Protein AF-A0A3N5TYF9-F1 (afdb_monomer)

Secondary structure (DSSP, 8-state):
--HHHHHHHHHHHHHHHHHHHHHHHHHHHTTGGGGS-HHHHHHHHHHHHHHHHHHHHHHHHHHHHHHHHHHHHTTGGGSHHHHHHHHTHHHHHHHHHHHHHHHHHHHHHHHHHTTTT-

pLDDT: mean 93.59, std 4.73, range [72.19, 98.0]

Mean predicted aligned error: 4.22 Å

Radius of gyration: 19.09 Å; Cα contacts (8 Å, |Δi|>4): 64; chains: 1; bounding box: 44×21×56 Å

Foldseek 3Di:
DDLVVLVVLLVVLVVVVVVLVVVCVVCVVVVVNVVDDLVRQLVSLVSNVVSVLSNVLSVLLVVLVVVLVVCVVVPNCPPPVSVVCVVCVVVVSVVVVVVVVVCCVVVVVVCVVVVVSD

Structure (mmCIF, N/CA/C/O backbone):
data_AF-A0A3N5TYF9-F1
#
_entry.id   AF-A0A3N5TYF9-F1
#
loop_
_atom_site.group_PDB
_atom_site.id
_atom_site.type_symbol
_atom_site.label_atom_id
_atom_site.label_alt_id
_atom_site.label_comp_id
_atom_site.label_asym_id
_atom_site.label_entity_id
_atom_site.label_seq_id
_atom_site.pdbx_PDB_ins_code
_atom_site.Cartn_x
_atom_site.Cartn_y
_atom_site.Cartn_z
_atom_site.occupancy
_atom_site.B_iso_or_equiv
_atom_site.auth_seq_id
_atom_site.auth_comp_id
_atom_site.auth_asym_id
_atom_site.auth_atom_id
_atom_site.pdbx_PDB_model_num
ATOM 1 N N . MET A 1 1 ? -8.056 10.254 7.824 1.00 72.19 1 MET A N 1
ATOM 2 C CA . MET A 1 1 ? -8.148 10.131 6.345 1.00 72.19 1 MET A CA 1
ATOM 3 C C . MET A 1 1 ? -9.531 9.632 5.911 1.00 72.19 1 MET A C 1
ATOM 5 O O . MET A 1 1 ? -10.142 8.851 6.637 1.00 72.19 1 MET A O 1
ATOM 9 N N . ASN A 1 2 ? -10.063 10.089 4.773 1.00 88.50 2 ASN A N 1
ATOM 10 C CA . ASN A 1 2 ? -11.389 9.680 4.287 1.00 88.50 2 ASN A CA 1
ATOM 11 C C . ASN A 1 2 ? -11.314 8.299 3.607 1.00 88.50 2 ASN A C 1
ATOM 13 O O . ASN A 1 2 ? -10.554 8.127 2.659 1.00 88.50 2 ASN A O 1
ATOM 17 N N . ILE A 1 3 ? -12.114 7.328 4.067 1.00 89.44 3 ILE A N 1
ATOM 18 C CA . ILE A 1 3 ? -12.083 5.953 3.538 1.00 89.44 3 ILE A CA 1
ATOM 19 C C . ILE A 1 3 ? -12.440 5.889 2.049 1.00 89.44 3 ILE A C 1
ATOM 21 O O . ILE A 1 3 ? -11.879 5.073 1.326 1.00 89.44 3 ILE A O 1
ATOM 25 N N . LYS A 1 4 ? -13.310 6.791 1.571 1.00 91.88 4 LYS A N 1
ATOM 26 C CA . LYS A 1 4 ? -13.677 6.874 0.152 1.00 91.88 4 LYS A CA 1
ATOM 27 C C . LYS A 1 4 ? -12.462 7.206 -0.709 1.00 91.88 4 LYS A C 1
ATOM 29 O O . LYS A 1 4 ? -12.273 6.594 -1.750 1.00 91.88 4 LYS A O 1
ATOM 34 N N . ILE A 1 5 ? -11.612 8.121 -0.236 1.00 94.31 5 ILE A N 1
ATOM 35 C CA . ILE A 1 5 ? -10.372 8.493 -0.926 1.00 94.31 5 ILE A CA 1
ATOM 36 C C . ILE A 1 5 ? -9.430 7.286 -0.989 1.00 94.31 5 ILE A C 1
ATOM 38 O O . ILE A 1 5 ? -8.923 6.977 -2.059 1.00 94.31 5 ILE A O 1
ATOM 42 N N . CYS A 1 6 ? -9.253 6.549 0.113 1.00 93.44 6 CYS A N 1
ATOM 43 C CA . CYS A 1 6 ? -8.413 5.345 0.121 1.00 93.44 6 CYS A CA 1
ATOM 44 C C . CYS A 1 6 ? -8.917 4.273 -0.842 1.00 93.44 6 CYS A C 1
ATOM 46 O O . CYS A 1 6 ? -8.119 3.688 -1.562 1.00 93.44 6 CYS A O 1
ATOM 48 N N . LEU A 1 7 ? -10.230 4.032 -0.879 1.00 95.31 7 LEU A N 1
ATOM 49 C CA . LEU A 1 7 ? -10.832 3.066 -1.797 1.00 95.31 7 LEU A CA 1
ATOM 50 C C . LEU A 1 7 ? -10.637 3.475 -3.260 1.00 95.31 7 LEU A C 1
ATOM 52 O O . LEU A 1 7 ? -10.282 2.629 -4.074 1.00 95.31 7 LEU A O 1
ATOM 56 N N . ILE A 1 8 ? -10.803 4.763 -3.582 1.00 97.19 8 ILE A N 1
ATOM 57 C CA . ILE A 1 8 ? -10.527 5.291 -4.926 1.00 97.19 8 ILE A CA 1
ATOM 58 C C . ILE A 1 8 ? -9.053 5.098 -5.280 1.00 97.19 8 ILE A C 1
ATOM 60 O O . ILE A 1 8 ? -8.760 4.632 -6.379 1.00 97.19 8 ILE A O 1
ATOM 64 N N . ILE A 1 9 ? -8.130 5.409 -4.365 1.00 96.50 9 ILE A N 1
ATOM 65 C CA . ILE A 1 9 ? -6.693 5.234 -4.600 1.00 96.50 9 ILE A CA 1
ATOM 66 C C . ILE A 1 9 ? -6.368 3.759 -4.835 1.00 96.50 9 ILE A C 1
ATOM 68 O O . ILE A 1 9 ? -5.730 3.458 -5.833 1.00 96.50 9 ILE A O 1
ATOM 72 N N . ILE A 1 10 ? -6.844 2.845 -3.982 1.00 96.25 10 ILE A N 1
ATOM 73 C CA . ILE A 1 10 ? -6.617 1.398 -4.131 1.00 96.25 10 ILE A CA 1
ATOM 74 C C . ILE A 1 10 ? -7.162 0.900 -5.469 1.00 96.25 10 ILE A C 1
ATOM 76 O O . ILE A 1 10 ? -6.451 0.217 -6.198 1.00 96.25 10 ILE A O 1
ATOM 80 N N . ALA A 1 11 ? -8.404 1.249 -5.814 1.00 96.94 11 ALA A N 1
ATOM 81 C CA . ALA A 1 11 ? -9.009 0.828 -7.074 1.00 96.94 11 ALA A CA 1
ATOM 82 C C . ALA A 1 11 ? -8.239 1.384 -8.282 1.00 96.94 11 ALA A C 1
ATOM 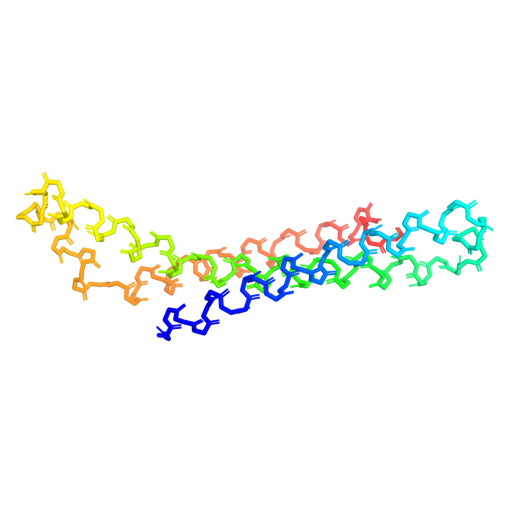84 O O . ALA A 1 11 ? -8.000 0.661 -9.248 1.00 96.94 11 ALA A O 1
ATOM 85 N N . SER A 1 12 ? -7.804 2.645 -8.206 1.00 97.12 12 SER A N 1
ATOM 86 C CA . SER A 1 12 ? -7.046 3.304 -9.273 1.00 97.12 12 SER A CA 1
ATOM 87 C C . SER A 1 12 ? -5.653 2.703 -9.434 1.00 97.12 12 SER A C 1
ATOM 89 O O . SER A 1 12 ? -5.268 2.363 -10.548 1.00 97.12 12 SER A O 1
ATOM 91 N N . THR A 1 13 ? -4.891 2.522 -8.352 1.00 97.56 13 THR A N 1
ATOM 92 C CA . THR A 1 13 ? -3.544 1.937 -8.429 1.00 97.56 13 THR A CA 1
ATOM 93 C C . THR A 1 13 ? -3.593 0.477 -8.855 1.00 97.56 13 THR A C 1
ATOM 95 O O . THR A 1 13 ? -2.782 0.064 -9.680 1.00 97.56 13 THR A O 1
ATOM 98 N N . PHE A 1 14 ? -4.569 -0.291 -8.370 1.00 96.94 14 PHE A N 1
ATOM 99 C CA . PHE A 1 14 ? -4.786 -1.666 -8.806 1.00 96.94 14 PHE A CA 1
ATOM 100 C C . PHE A 1 14 ? -5.154 -1.745 -10.291 1.00 96.94 14 PHE A C 1
ATOM 102 O O . PHE A 1 14 ? -4.544 -2.511 -11.037 1.00 96.94 14 PHE A O 1
ATOM 109 N N . GLY A 1 15 ? -6.082 -0.898 -10.746 1.00 97.19 15 GLY A N 1
ATOM 110 C CA . GLY A 1 15 ? -6.448 -0.792 -12.157 1.00 97.19 15 GLY A CA 1
ATOM 111 C C . GLY A 1 15 ? -5.265 -0.402 -13.046 1.00 97.19 15 GLY A C 1
ATOM 112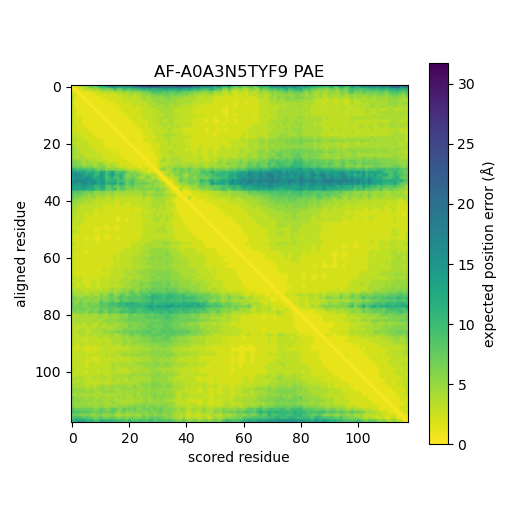 O O . GLY A 1 15 ? -5.064 -1.013 -14.094 1.00 97.19 15 GLY A O 1
ATOM 113 N N . LEU A 1 16 ? -4.434 0.549 -12.605 1.00 97.38 16 LEU A N 1
ATOM 114 C CA . LEU A 1 16 ? -3.213 0.948 -13.312 1.00 97.38 16 LEU A CA 1
ATOM 115 C C . LEU A 1 16 ? -2.191 -0.190 -13.397 1.00 97.38 16 LEU A C 1
ATOM 117 O O . LEU A 1 16 ? -1.592 -0.375 -14.452 1.00 97.38 16 LEU A O 1
ATOM 121 N N . MET A 1 17 ? -2.012 -0.972 -12.329 1.00 96.81 17 MET A N 1
ATOM 122 C CA . MET A 1 17 ? -1.127 -2.142 -12.357 1.00 96.81 17 MET A CA 1
ATOM 123 C C . MET A 1 17 ? -1.634 -3.212 -13.332 1.00 96.81 17 MET A C 1
ATOM 125 O O . MET A 1 17 ? -0.840 -3.760 -14.090 1.00 96.81 17 MET A O 1
ATOM 129 N N . ILE A 1 18 ? -2.944 -3.478 -13.373 1.00 97.25 18 ILE A N 1
ATOM 130 C CA . ILE A 1 18 ? -3.527 -4.421 -14.343 1.00 97.25 18 ILE A CA 1
ATOM 131 C C . ILE A 1 18 ? -3.347 -3.909 -15.774 1.00 97.25 18 ILE A C 1
ATOM 133 O O . ILE A 1 18 ? -2.869 -4.647 -16.633 1.00 97.25 18 ILE A O 1
ATOM 137 N N . ALA A 1 19 ? -3.707 -2.651 -16.036 1.00 97.12 19 ALA A N 1
ATOM 138 C CA . ALA A 1 19 ? -3.575 -2.052 -17.360 1.00 97.12 19 ALA A CA 1
ATOM 139 C C . ALA A 1 19 ? -2.113 -2.059 -17.826 1.00 97.12 19 ALA A C 1
ATOM 141 O O . ALA A 1 19 ? -1.820 -2.465 -18.950 1.00 97.12 19 ALA A O 1
ATOM 142 N N . GLY A 1 20 ? -1.189 -1.694 -16.935 1.00 94.44 20 GLY A N 1
ATOM 143 C CA . GLY A 1 20 ? 0.242 -1.793 -17.184 1.00 94.44 20 GLY A CA 1
ATOM 144 C C . GLY A 1 20 ? 0.673 -3.219 -17.523 1.00 94.44 20 GLY A C 1
ATOM 145 O O . GLY A 1 20 ? 1.505 -3.395 -18.407 1.00 94.44 20 GLY A O 1
ATOM 146 N N . ALA A 1 21 ? 0.117 -4.236 -16.860 1.00 94.69 21 ALA A N 1
ATOM 147 C CA . ALA A 1 21 ? 0.541 -5.623 -17.048 1.00 94.69 21 ALA A CA 1
ATOM 148 C C . ALA A 1 21 ? 0.077 -6.142 -18.408 1.00 94.69 21 ALA A C 1
ATOM 150 O O . ALA A 1 21 ? 0.832 -6.801 -19.120 1.00 94.69 21 ALA A O 1
ATOM 151 N N . VAL A 1 22 ? -1.139 -5.767 -18.808 1.00 96.06 22 VAL A N 1
ATOM 152 C CA . VAL A 1 22 ? -1.662 -6.028 -20.152 1.00 96.06 22 VAL A CA 1
ATOM 153 C C . VAL A 1 22 ? -0.786 -5.356 -21.212 1.00 96.06 22 VAL A C 1
ATOM 155 O O . VAL A 1 22 ? -0.390 -6.016 -22.169 1.00 96.06 22 VAL A O 1
ATOM 158 N N . ILE A 1 23 ? -0.429 -4.079 -21.032 1.00 93.31 23 ILE A N 1
ATOM 159 C CA . ILE A 1 23 ? 0.436 -3.350 -21.976 1.00 93.31 23 ILE A CA 1
ATOM 160 C C . ILE A 1 23 ? 1.813 -4.015 -22.083 1.00 93.31 23 ILE A C 1
ATOM 162 O O . ILE A 1 23 ? 2.295 -4.237 -23.192 1.00 93.31 23 ILE A O 1
ATOM 166 N N . VAL A 1 24 ? 2.433 -4.363 -20.953 1.00 91.62 24 VAL A N 1
ATOM 167 C CA . VAL A 1 24 ? 3.734 -5.047 -20.914 1.00 91.62 24 VAL A CA 1
ATOM 168 C C . VAL A 1 24 ? 3.670 -6.386 -21.6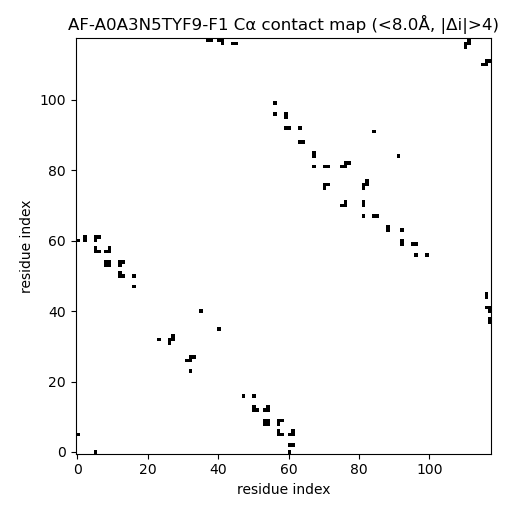50 1.00 91.62 24 VAL A C 1
ATOM 170 O O . VAL A 1 24 ? 4.518 -6.633 -22.502 1.00 91.62 24 VAL A O 1
ATOM 173 N N . ASN A 1 25 ? 2.633 -7.195 -21.419 1.00 92.94 25 ASN A N 1
ATOM 174 C CA . ASN A 1 25 ? 2.445 -8.466 -22.126 1.00 92.94 25 ASN A CA 1
ATOM 175 C C . ASN A 1 25 ? 2.271 -8.276 -23.642 1.00 92.94 25 ASN A C 1
ATOM 177 O O . ASN A 1 25 ? 2.827 -9.038 -24.431 1.00 92.94 25 ASN A O 1
ATOM 181 N N . ILE A 1 26 ? 1.532 -7.247 -24.073 1.00 93.00 26 ILE A N 1
ATOM 182 C CA . ILE A 1 26 ? 1.383 -6.926 -25.500 1.00 93.00 26 ILE A CA 1
ATOM 183 C C . ILE A 1 26 ? 2.742 -6.530 -26.098 1.00 93.00 26 ILE A C 1
ATOM 185 O O . ILE A 1 26 ? 3.130 -7.048 -27.146 1.00 93.00 26 ILE A O 1
ATOM 189 N N . LEU A 1 27 ? 3.499 -5.660 -25.423 1.00 89.69 27 LEU A N 1
ATOM 190 C CA . LEU A 1 27 ? 4.836 -5.243 -25.862 1.00 89.69 27 LEU A CA 1
ATOM 191 C C . LEU A 1 27 ? 5.830 -6.409 -25.906 1.00 89.69 27 LEU A C 1
ATOM 193 O O . LEU A 1 27 ? 6.691 -6.451 -26.790 1.00 89.69 27 LEU A O 1
ATOM 197 N N . GLU A 1 28 ? 5.715 -7.353 -24.975 1.00 89.12 28 GLU A N 1
ATOM 198 C CA . GLU A 1 28 ? 6.506 -8.581 -24.963 1.00 89.12 28 GLU A CA 1
ATOM 199 C C . GLU A 1 28 ? 6.152 -9.476 -26.152 1.00 89.12 28 GLU A C 1
ATOM 201 O O . GLU A 1 28 ? 7.050 -9.904 -26.880 1.00 89.12 28 GLU A O 1
ATOM 206 N N . SER A 1 29 ? 4.856 -9.675 -26.418 1.00 91.25 29 SER A N 1
ATOM 207 C CA . SER A 1 29 ? 4.378 -10.485 -27.547 1.00 91.25 29 SER A CA 1
ATOM 208 C C . SER A 1 29 ? 4.805 -9.928 -28.912 1.00 91.25 29 SER A C 1
ATOM 210 O O . SER A 1 29 ? 5.118 -10.694 -29.820 1.00 91.25 29 SER A O 1
ATOM 212 N N . ASN A 1 30 ? 4.915 -8.601 -29.032 1.00 89.56 30 ASN A N 1
ATOM 213 C CA . ASN A 1 30 ? 5.372 -7.920 -30.246 1.00 89.56 30 ASN A CA 1
ATOM 214 C C . ASN A 1 30 ? 6.907 -7.872 -30.379 1.00 89.56 30 ASN A C 1
ATOM 216 O O . ASN A 1 30 ? 7.428 -7.293 -31.331 1.00 89.56 30 ASN A O 1
ATOM 220 N N . GLY A 1 31 ? 7.657 -8.417 -29.414 1.00 84.38 31 GLY A N 1
ATOM 221 C CA . GLY A 1 31 ? 9.123 -8.373 -29.385 1.00 84.38 31 GLY A CA 1
ATOM 222 C C . GLY A 1 31 ? 9.716 -6.991 -29.082 1.00 84.38 31 GLY A C 1
ATOM 223 O O . GLY A 1 31 ? 10.927 -6.876 -28.888 1.00 84.38 31 GLY A O 1
ATOM 224 N N . THR A 1 32 ? 8.886 -5.951 -28.970 1.00 82.00 32 THR A N 1
ATOM 225 C CA . THR A 1 32 ? 9.292 -4.574 -28.657 1.00 82.00 32 THR A CA 1
ATOM 226 C C . THR A 1 32 ? 9.934 -4.479 -27.276 1.00 82.00 32 THR A C 1
ATOM 228 O O . THR A 1 32 ? 10.834 -3.669 -27.064 1.00 82.00 32 THR A O 1
ATOM 231 N N . LEU A 1 33 ? 9.557 -5.352 -26.340 1.00 78.25 33 LEU A N 1
ATOM 232 C CA . LEU A 1 33 ? 10.127 -5.341 -24.994 1.00 78.25 33 LEU A CA 1
ATOM 233 C C . LEU A 1 33 ? 11.636 -5.649 -24.968 1.00 78.25 33 LEU A C 1
ATOM 235 O O . LEU A 1 33 ? 12.349 -5.132 -24.117 1.00 78.25 33 LEU A O 1
ATOM 239 N N . LYS A 1 34 ? 12.147 -6.407 -25.950 1.00 76.88 34 LYS A N 1
ATOM 240 C CA . LYS A 1 34 ? 13.590 -6.683 -26.106 1.00 76.88 34 LYS A CA 1
ATOM 241 C C . LYS A 1 34 ? 14.383 -5.480 -26.622 1.00 76.88 34 LYS A C 1
ATOM 243 O O . LYS A 1 34 ? 15.605 -5.483 -26.542 1.00 76.88 34 LYS A O 1
ATOM 248 N N . THR A 1 35 ? 13.694 -4.478 -27.169 1.00 82.06 35 THR A N 1
ATOM 249 C CA . THR A 1 35 ? 14.308 -3.236 -27.666 1.00 82.06 35 THR A CA 1
ATOM 250 C C . THR A 1 35 ? 14.380 -2.142 -26.601 1.00 82.06 35 THR A C 1
ATOM 252 O O . THR A 1 35 ? 15.052 -1.135 -26.809 1.00 82.06 35 THR A O 1
ATOM 255 N N . LEU A 1 36 ? 13.719 -2.335 -25.452 1.00 82.06 36 LEU A N 1
ATOM 256 C CA . LEU A 1 36 ? 13.823 -1.418 -24.321 1.00 82.06 36 LEU A CA 1
ATOM 257 C C . LEU A 1 36 ? 15.218 -1.500 -23.700 1.00 82.06 36 LEU A C 1
ATOM 259 O O . LEU A 1 36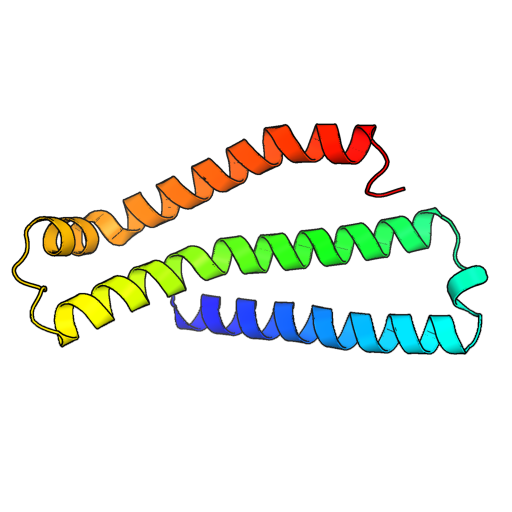 ? 15.761 -2.583 -23.480 1.00 82.06 36 LEU A O 1
ATOM 263 N N . SER A 1 37 ? 15.781 -0.336 -23.382 1.00 86.06 37 SER A N 1
ATOM 264 C CA . SER A 1 37 ? 17.014 -0.258 -22.608 1.00 86.06 37 SER A CA 1
ATOM 265 C C . SER A 1 37 ? 16.804 -0.851 -21.203 1.00 86.06 37 SER A C 1
ATOM 267 O O . SER A 1 37 ? 15.679 -0.836 -20.685 1.00 86.06 37 SER A O 1
ATOM 269 N N . PRO A 1 38 ? 17.874 -1.319 -20.533 1.00 86.56 38 PRO A N 1
ATOM 270 C CA . PRO A 1 38 ? 17.803 -1.750 -19.133 1.00 86.56 38 PRO A CA 1
ATOM 271 C C . PRO A 1 38 ? 17.176 -0.688 -18.214 1.00 86.56 38 PRO A C 1
ATOM 273 O O . PRO A 1 38 ? 16.422 -1.005 -17.298 1.00 86.56 38 PRO A O 1
ATOM 276 N N . GLU A 1 39 ? 17.410 0.590 -18.516 1.00 88.62 39 GLU A N 1
ATOM 277 C CA . GLU A 1 39 ? 16.816 1.728 -17.810 1.00 88.62 39 GLU A CA 1
ATOM 278 C C . GLU A 1 39 ? 15.286 1.781 -17.956 1.00 88.62 39 GLU A C 1
ATOM 280 O O . GLU A 1 39 ? 14.584 2.090 -16.992 1.00 88.62 39 GLU A O 1
ATOM 285 N N . GLY A 1 40 ? 14.749 1.426 -19.129 1.00 87.81 40 GLY A N 1
ATOM 286 C CA . GLY A 1 40 ? 13.306 1.352 -19.361 1.00 87.81 40 GLY A CA 1
ATOM 287 C C . GLY A 1 40 ? 12.637 0.250 -18.535 1.00 87.81 40 GLY A C 1
ATOM 288 O O . GLY A 1 40 ? 11.586 0.471 -17.933 1.00 87.81 40 GLY A O 1
ATOM 289 N N . ILE A 1 41 ? 13.276 -0.918 -18.434 1.00 89.00 41 ILE A N 1
ATOM 290 C CA . ILE A 1 41 ? 12.788 -2.029 -17.602 1.00 89.00 41 ILE A CA 1
ATOM 291 C C . ILE A 1 41 ? 12.839 -1.643 -16.117 1.00 89.00 41 ILE A C 1
ATOM 293 O O . ILE A 1 41 ? 11.868 -1.860 -15.384 1.00 89.00 41 ILE A O 1
ATOM 297 N N . ALA A 1 42 ? 13.931 -1.012 -15.681 1.00 91.44 42 ALA A N 1
ATOM 298 C CA . ALA A 1 42 ? 14.069 -0.487 -14.327 1.00 91.44 42 ALA A CA 1
ATOM 299 C C . ALA A 1 42 ? 12.955 0.521 -13.985 1.00 91.44 42 ALA A C 1
ATOM 301 O O . ALA A 1 42 ? 12.343 0.427 -12.918 1.00 91.44 42 ALA A O 1
ATOM 302 N N . ALA A 1 43 ? 12.635 1.444 -14.898 1.00 92.00 43 ALA A N 1
ATOM 303 C CA . ALA A 1 43 ? 11.574 2.436 -14.711 1.00 92.00 43 ALA A CA 1
ATOM 304 C C . ALA A 1 43 ? 10.184 1.798 -14.536 1.00 92.00 43 ALA A C 1
ATOM 306 O O . ALA A 1 43 ? 9.407 2.220 -13.670 1.00 92.00 43 ALA A O 1
ATOM 307 N N . ILE A 1 44 ? 9.880 0.746 -15.305 1.00 92.12 44 ILE A N 1
ATOM 308 C CA . ILE A 1 44 ? 8.637 -0.025 -15.151 1.00 92.12 44 ILE A CA 1
ATOM 309 C C . ILE A 1 44 ? 8.597 -0.668 -13.761 1.00 92.12 44 ILE A C 1
ATOM 311 O O . ILE A 1 44 ? 7.631 -0.461 -13.024 1.00 92.12 44 ILE A O 1
ATOM 315 N N . LYS A 1 45 ? 9.658 -1.379 -13.352 1.00 93.00 45 LYS A N 1
ATOM 316 C CA . LYS A 1 45 ? 9.734 -2.008 -12.019 1.00 93.00 45 LYS A CA 1
ATOM 317 C C . LYS A 1 45 ? 9.530 -0.992 -10.890 1.00 93.00 45 LYS A C 1
ATOM 319 O O . LYS A 1 45 ? 8.763 -1.253 -9.962 1.00 93.00 45 LYS A O 1
ATOM 324 N N . TRP A 1 46 ? 10.163 0.178 -10.984 1.00 94.81 46 TRP A N 1
ATOM 325 C CA . TRP A 1 46 ? 9.985 1.263 -10.017 1.00 94.81 46 TRP A CA 1
ATOM 326 C C . TRP A 1 46 ? 8.552 1.787 -9.977 1.00 94.81 46 TRP A C 1
ATOM 328 O O . TRP A 1 46 ? 8.010 1.997 -8.895 1.00 94.81 46 TRP A O 1
ATOM 338 N N . THR A 1 47 ? 7.914 1.943 -11.135 1.00 95.44 47 THR A N 1
ATOM 339 C CA . THR A 1 47 ? 6.526 2.410 -11.218 1.00 95.44 47 THR A CA 1
ATOM 340 C C . THR A 1 47 ? 5.578 1.430 -10.529 1.00 95.44 47 THR A C 1
ATOM 342 O O . THR A 1 47 ? 4.771 1.843 -9.696 1.00 95.44 47 THR A O 1
ATOM 345 N N . TYR A 1 48 ? 5.715 0.127 -10.792 1.00 95.56 48 TYR A N 1
ATOM 346 C CA . TYR A 1 48 ? 4.929 -0.899 -10.098 1.00 95.56 48 TYR A CA 1
ATOM 347 C C . TYR A 1 48 ? 5.175 -0.899 -8.594 1.00 95.56 48 TYR A C 1
ATOM 349 O O . TYR A 1 48 ? 4.228 -0.985 -7.815 1.00 95.56 48 TYR A O 1
ATOM 357 N N . PHE A 1 49 ? 6.431 -0.763 -8.174 1.00 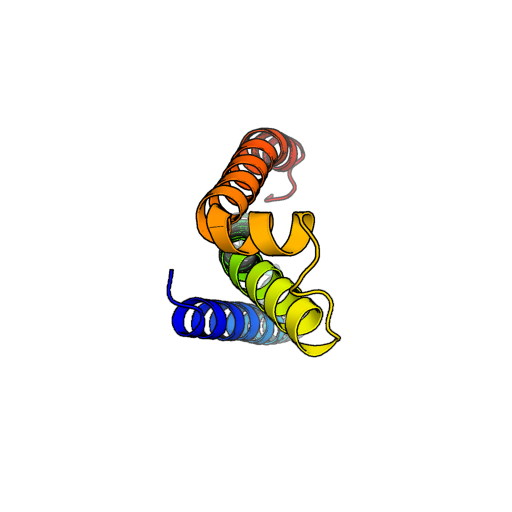95.94 49 PHE A N 1
ATOM 358 C CA . PHE A 1 49 ? 6.777 -0.712 -6.760 1.00 95.94 49 PHE A CA 1
ATOM 359 C C . PHE A 1 49 ? 6.163 0.500 -6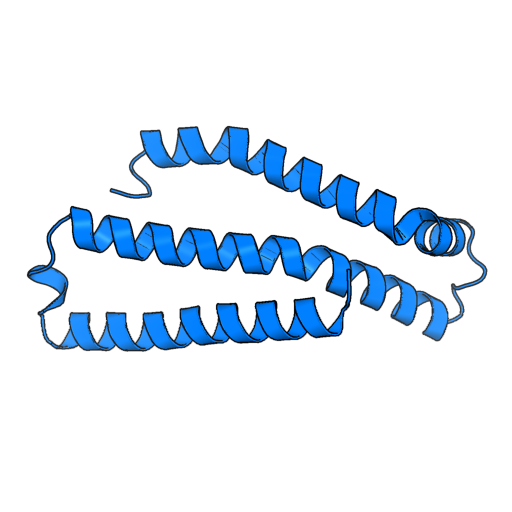.046 1.00 95.94 49 PHE A C 1
ATOM 361 O O . PHE A 1 49 ? 5.633 0.363 -4.942 1.00 95.94 49 PHE A O 1
ATOM 368 N N . ILE A 1 50 ? 6.171 1.674 -6.682 1.00 96.62 50 ILE A N 1
ATOM 369 C CA . ILE A 1 50 ? 5.538 2.886 -6.148 1.00 96.62 50 ILE A CA 1
ATOM 370 C C . ILE A 1 50 ? 4.019 2.698 -6.051 1.00 96.62 50 ILE A C 1
ATOM 372 O O . ILE A 1 50 ? 3.442 2.969 -4.997 1.00 96.62 50 ILE A O 1
ATOM 376 N N . LEU A 1 51 ? 3.373 2.187 -7.106 1.00 97.12 51 LEU A N 1
ATOM 377 C CA . LEU A 1 51 ? 1.931 1.905 -7.099 1.00 97.12 51 LEU A CA 1
ATOM 378 C C . LEU A 1 51 ? 1.554 0.899 -6.002 1.00 97.12 51 LEU A C 1
ATOM 380 O O . LEU A 1 51 ? 0.572 1.110 -5.285 1.00 97.12 51 LEU A O 1
ATOM 384 N N . PHE A 1 52 ? 2.364 -0.147 -5.827 1.00 95.81 52 PHE A N 1
ATOM 385 C CA . PHE A 1 52 ? 2.213 -1.130 -4.759 1.00 95.81 52 PHE A CA 1
ATOM 386 C C . PHE A 1 52 ? 2.328 -0.486 -3.374 1.00 95.81 52 PHE A C 1
ATOM 388 O O . PHE A 1 52 ? 1.480 -0.730 -2.515 1.00 95.81 52 PHE A O 1
ATOM 395 N N . CYS A 1 53 ? 3.321 0.381 -3.159 1.00 96.88 53 CYS A N 1
ATOM 396 C CA . CYS A 1 53 ? 3.475 1.094 -1.894 1.00 96.88 53 CYS A CA 1
ATOM 397 C C . CYS A 1 53 ? 2.257 1.984 -1.612 1.00 96.88 53 CYS A C 1
ATOM 399 O O . CYS A 1 53 ? 1.655 1.869 -0.545 1.00 96.88 53 CYS A O 1
ATOM 401 N N . ILE A 1 54 ? 1.839 2.815 -2.575 1.00 96.81 54 ILE A N 1
ATOM 402 C CA . ILE A 1 54 ? 0.657 3.686 -2.440 1.00 96.81 54 ILE A CA 1
ATOM 403 C C . ILE A 1 54 ? -0.582 2.862 -2.062 1.00 96.81 54 ILE A C 1
ATOM 405 O O . ILE A 1 54 ? -1.320 3.231 -1.141 1.00 96.81 54 ILE A O 1
ATOM 409 N N . MET A 1 55 ? -0.787 1.725 -2.735 1.00 96.19 55 MET A N 1
ATOM 410 C CA . MET A 1 55 ? -1.872 0.797 -2.425 1.00 96.19 55 MET A CA 1
ATOM 411 C C . MET A 1 55 ? -1.757 0.252 -0.995 1.00 96.19 55 MET A C 1
ATOM 413 O O . MET A 1 55 ? -2.734 0.309 -0.249 1.00 96.19 55 MET A O 1
ATOM 417 N N . GLY A 1 56 ? -0.575 -0.219 -0.589 1.00 95.19 56 GLY A N 1
ATOM 418 C CA . GLY A 1 56 ? -0.319 -0.761 0.747 1.00 95.19 56 GLY A CA 1
ATOM 419 C C . GLY A 1 56 ? -0.614 0.241 1.867 1.00 95.19 56 GLY A C 1
ATOM 420 O O . GLY A 1 56 ? -1.341 -0.084 2.807 1.00 95.19 56 GLY A O 1
ATOM 421 N N . PHE A 1 57 ? -0.138 1.484 1.745 1.00 96.06 57 PHE A N 1
ATOM 422 C CA . PHE A 1 57 ? -0.421 2.540 2.727 1.00 96.06 57 PHE A CA 1
ATOM 423 C C . PHE A 1 57 ? -1.917 2.875 2.809 1.00 96.06 57 PHE A C 1
ATOM 425 O O . PHE A 1 57 ? -2.447 3.064 3.909 1.00 96.06 57 PHE A O 1
ATOM 432 N N . CYS A 1 58 ? -2.619 2.909 1.671 1.00 96.25 58 CYS A N 1
ATOM 433 C CA . CYS A 1 58 ? -4.063 3.159 1.639 1.00 96.25 58 CYS A CA 1
ATOM 434 C C . CYS A 1 58 ? -4.895 1.980 2.155 1.00 96.25 58 CYS A C 1
ATOM 436 O O . CYS A 1 58 ? -6.008 2.194 2.638 1.00 96.25 58 CYS A O 1
ATOM 438 N N . LEU A 1 59 ? -4.376 0.754 2.084 1.00 96.12 59 LEU A N 1
ATOM 439 C CA . LEU A 1 59 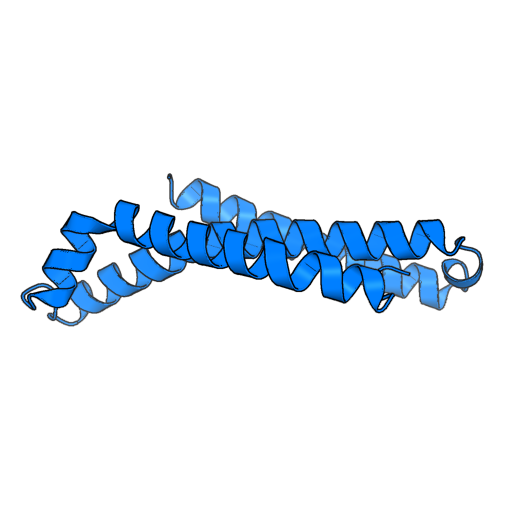? -5.084 -0.447 2.521 1.00 96.12 59 LEU A CA 1
ATOM 440 C C . LEU A 1 59 ? -5.231 -0.516 4.047 1.00 96.12 59 LEU A C 1
ATOM 442 O O . LEU A 1 59 ? -6.292 -0.894 4.539 1.00 96.12 59 LEU A O 1
ATOM 446 N N . VAL A 1 60 ? -4.212 -0.089 4.799 1.00 96.12 60 VAL A N 1
ATOM 447 C CA . VAL A 1 60 ? -4.199 -0.080 6.277 1.00 96.12 60 VAL A CA 1
ATOM 448 C C . VAL A 1 60 ? -5.475 0.521 6.901 1.00 96.12 60 VAL A C 1
ATOM 450 O O . VAL A 1 60 ? -6.171 -0.185 7.635 1.00 96.12 60 VAL A O 1
ATOM 453 N N . PRO A 1 61 ? -5.851 1.784 6.623 1.00 95.50 61 PRO A N 1
ATOM 454 C CA . PRO A 1 61 ? -7.048 2.393 7.203 1.00 95.50 61 PRO A CA 1
ATOM 455 C C . PRO A 1 61 ? -8.344 1.719 6.745 1.00 95.50 61 PRO A C 1
ATOM 457 O O . PRO A 1 61 ? -9.306 1.689 7.509 1.00 95.50 61 PRO A O 1
ATOM 460 N N . VAL A 1 62 ? -8.389 1.175 5.523 1.00 96.25 62 VAL A N 1
ATOM 461 C CA . VAL A 1 62 ? -9.560 0.441 5.020 1.00 96.25 62 VAL A CA 1
ATOM 462 C C . VAL A 1 62 ? -9.755 -0.836 5.832 1.00 96.25 62 VAL A C 1
ATOM 464 O O . VAL A 1 62 ? -10.848 -1.070 6.346 1.00 96.25 62 VAL A O 1
ATOM 467 N N . VAL A 1 63 ? -8.690 -1.620 6.006 1.00 96.50 63 VAL A N 1
ATOM 468 C CA . VAL A 1 63 ? -8.726 -2.891 6.739 1.00 96.50 63 VAL A CA 1
ATOM 469 C C . VAL A 1 63 ? -9.040 -2.672 8.215 1.00 96.50 63 VAL A C 1
ATOM 471 O O . VAL A 1 63 ? -9.913 -3.355 8.742 1.00 96.50 63 VAL A O 1
ATOM 474 N N . ILE A 1 64 ? -8.403 -1.700 8.879 1.00 95.81 64 ILE A N 1
ATOM 475 C CA . ILE A 1 64 ? -8.658 -1.410 10.302 1.00 95.81 64 ILE A CA 1
ATOM 476 C C . ILE A 1 64 ? -10.121 -1.019 10.522 1.00 95.81 64 ILE A C 1
ATOM 478 O O . ILE A 1 64 ? -10.786 -1.565 11.402 1.00 95.81 64 ILE A O 1
ATOM 482 N N . ARG A 1 65 ? -10.655 -0.109 9.701 1.00 95.19 65 ARG A N 1
ATOM 483 C CA . ARG A 1 65 ? -12.051 0.334 9.824 1.00 95.19 65 ARG A CA 1
ATOM 484 C C . ARG A 1 65 ? -13.035 -0.779 9.524 1.00 95.19 65 ARG A C 1
ATOM 486 O O . ARG A 1 65 ? -14.022 -0.922 10.240 1.00 95.19 65 ARG A O 1
ATOM 493 N N . TYR A 1 66 ? -12.762 -1.570 8.490 1.00 95.75 66 TYR A N 1
ATOM 494 C CA . TYR A 1 66 ? -13.587 -2.722 8.157 1.00 95.75 66 TYR A CA 1
ATOM 495 C C . TYR A 1 66 ? -13.580 -3.758 9.284 1.00 95.75 66 TYR A C 1
ATOM 497 O O . TYR A 1 66 ? -14.637 -4.255 9.664 1.00 95.75 66 TYR A O 1
ATOM 505 N N . PHE A 1 67 ? -12.413 -4.030 9.873 1.00 96.06 67 PHE A N 1
ATOM 506 C CA . PHE A 1 67 ? -12.278 -4.921 11.020 1.00 96.06 67 PHE A CA 1
ATOM 507 C C . PHE A 1 67 ? -13.092 -4.425 12.219 1.00 96.06 67 PHE A C 1
ATOM 509 O O . PHE A 1 67 ? -13.902 -5.177 12.755 1.00 96.06 67 PHE A O 1
ATOM 516 N N . ILE A 1 68 ? -12.942 -3.153 12.605 1.00 95.69 68 ILE A N 1
ATOM 517 C CA . ILE A 1 68 ? -13.715 -2.550 13.701 1.00 95.69 68 ILE A CA 1
ATOM 518 C C . ILE A 1 68 ? -15.219 -2.645 13.415 1.00 95.69 68 ILE A C 1
ATOM 520 O O . ILE A 1 68 ? -15.982 -3.090 14.272 1.00 95.69 68 ILE A O 1
ATOM 524 N N . PHE A 1 69 ? -15.646 -2.282 12.203 1.00 96.38 69 PHE A N 1
ATOM 525 C CA . PHE A 1 69 ? -17.044 -2.369 11.783 1.00 96.38 69 PHE A CA 1
ATOM 526 C C . PHE A 1 69 ? -17.589 -3.800 11.881 1.00 96.38 69 PHE A C 1
ATOM 528 O O . PHE A 1 69 ? -18.660 -4.015 12.451 1.00 96.38 69 PHE A O 1
ATOM 535 N N . ALA A 1 70 ? -16.844 -4.786 11.379 1.00 96.44 70 ALA A N 1
ATOM 536 C CA . ALA A 1 70 ? -17.230 -6.190 11.440 1.00 96.44 70 ALA A CA 1
ATOM 537 C C . ALA A 1 70 ? -17.345 -6.683 12.891 1.00 96.44 70 ALA A C 1
ATOM 539 O O . ALA A 1 70 ? -18.325 -7.343 13.228 1.00 96.44 70 ALA A O 1
ATOM 540 N N . GLN A 1 71 ? -16.403 -6.306 13.762 1.00 97.00 71 GLN A N 1
ATOM 541 C CA . GLN A 1 71 ? -16.420 -6.657 15.187 1.00 97.00 71 GLN A CA 1
ATOM 542 C C . GLN A 1 71 ? -17.622 -6.051 15.922 1.00 97.00 71 GLN A C 1
ATOM 544 O O . GLN A 1 71 ? -18.259 -6.724 16.732 1.00 97.00 71 GLN A O 1
ATOM 549 N N . ILE A 1 72 ? -17.988 -4.805 15.615 1.00 95.94 72 ILE A N 1
ATOM 550 C CA . ILE A 1 72 ? -19.204 -4.189 16.165 1.00 95.94 72 ILE A CA 1
ATOM 551 C C . ILE A 1 72 ? -20.444 -4.947 15.681 1.00 95.94 72 ILE A C 1
ATOM 553 O O . ILE A 1 72 ? -21.315 -5.268 16.488 1.00 95.94 72 ILE A O 1
ATOM 557 N N . LYS A 1 73 ? -20.507 -5.273 14.384 1.00 96.56 73 LYS A N 1
ATOM 558 C CA . LYS A 1 73 ? -21.657 -5.948 13.768 1.00 96.56 73 LYS A CA 1
ATOM 559 C C . LYS A 1 73 ? -21.935 -7.331 14.369 1.00 96.56 73 LYS A C 1
ATOM 561 O O . LYS A 1 73 ? -23.094 -7.715 14.462 1.00 96.56 73 LYS A O 1
ATOM 566 N N . ILE A 1 74 ? -20.901 -8.059 14.793 1.00 96.00 74 ILE A N 1
ATOM 567 C CA . ILE A 1 74 ? -21.042 -9.370 15.454 1.00 96.00 74 ILE A CA 1
ATOM 568 C C . ILE A 1 74 ? -21.270 -9.278 16.974 1.00 96.00 74 ILE A C 1
ATOM 570 O O . ILE A 1 74 ? -21.316 -10.305 17.640 1.00 96.00 74 ILE A O 1
ATOM 574 N N . GLY A 1 75 ? -21.408 -8.070 17.536 1.00 94.81 75 GLY A N 1
ATOM 575 C CA . GLY A 1 75 ? -21.694 -7.857 18.961 1.00 94.81 75 GLY A CA 1
ATOM 576 C C . GLY A 1 75 ? -20.465 -7.654 19.857 1.00 94.81 75 GLY A C 1
ATOM 577 O O . GLY A 1 75 ? -20.616 -7.371 21.044 1.00 94.81 75 GLY A O 1
ATOM 578 N N . ASN A 1 76 ? -19.244 -7.685 19.311 1.00 95.81 76 ASN A N 1
ATOM 579 C CA . ASN A 1 76 ? -18.001 -7.515 20.082 1.00 95.81 76 ASN A CA 1
ATOM 580 C C . ASN A 1 76 ? -17.649 -6.048 20.379 1.00 95.81 76 ASN A C 1
ATOM 582 O O . ASN A 1 76 ? -16.595 -5.763 20.949 1.00 95.81 76 ASN A O 1
ATOM 586 N N . GLY A 1 77 ? -18.523 -5.095 20.040 1.00 91.00 77 GLY A N 1
ATOM 587 C CA . GLY A 1 77 ? -18.299 -3.668 20.301 1.00 91.00 77 GLY A CA 1
ATOM 588 C C . GLY A 1 77 ? -18.125 -3.326 21.788 1.00 91.00 77 GLY A C 1
ATOM 589 O O . GLY A 1 77 ? -17.503 -2.321 22.123 1.00 91.00 77 GLY A O 1
ATOM 590 N N . GLY A 1 78 ? -18.632 -4.174 22.690 1.00 92.38 78 GLY A N 1
ATOM 591 C CA . GLY A 1 78 ? -18.456 -4.029 24.136 1.00 92.38 78 GLY A CA 1
ATOM 592 C C . GLY A 1 78 ? -17.049 -4.366 24.642 1.00 92.38 78 GLY A C 1
ATOM 593 O O . GLY A 1 78 ? -16.671 -3.894 25.716 1.00 92.38 78 GLY A O 1
ATOM 594 N N . HIS A 1 79 ? -16.280 -5.146 23.877 1.00 94.69 79 HIS A N 1
ATOM 595 C CA . HIS A 1 79 ? -14.990 -5.687 24.293 1.00 94.69 79 HIS A CA 1
ATOM 596 C C . HIS A 1 79 ? -13.930 -4.583 24.406 1.00 94.69 79 HIS A C 1
ATOM 598 O O . HIS A 1 79 ? -13.781 -3.756 23.502 1.00 94.69 79 HIS A O 1
ATOM 604 N N . SER A 1 80 ? -13.148 -4.588 25.490 1.00 93.69 80 SER A N 1
ATOM 605 C CA . SER A 1 80 ? -12.194 -3.514 25.815 1.00 93.69 80 SER A CA 1
ATOM 606 C C . SER A 1 80 ? -11.199 -3.226 24.686 1.00 93.69 80 SER A C 1
ATOM 608 O O . SER A 1 80 ? -10.937 -2.066 24.380 1.00 93.69 80 SER A O 1
ATOM 610 N N . LEU A 1 81 ? -10.708 -4.270 24.006 1.00 93.81 81 LEU A N 1
ATOM 611 C CA . LEU A 1 81 ? -9.813 -4.123 22.849 1.00 93.81 81 LEU A CA 1
ATOM 612 C C . LEU A 1 81 ? -10.473 -3.398 21.669 1.00 93.81 81 LEU A C 1
ATOM 614 O O . LEU A 1 81 ? -9.851 -2.540 21.052 1.00 93.81 81 LEU A O 1
ATOM 618 N N . ILE A 1 82 ? -11.734 -3.711 21.361 1.00 94.75 82 ILE A N 1
ATOM 619 C CA . ILE A 1 82 ? -12.450 -3.097 20.238 1.00 94.75 82 ILE A CA 1
ATOM 620 C C . ILE A 1 82 ? -12.783 -1.636 20.554 1.00 94.75 82 ILE A C 1
ATOM 622 O O . ILE A 1 82 ? -12.622 -0.776 19.690 1.00 94.75 82 ILE A O 1
ATOM 626 N N . LYS A 1 83 ? -13.153 -1.328 21.803 1.00 94.38 83 LYS A N 1
ATOM 627 C CA . LYS A 1 83 ? -13.334 0.058 22.266 1.00 94.38 83 LYS A CA 1
ATOM 628 C C . LYS A 1 83 ? -12.042 0.866 22.189 1.00 94.38 83 LYS A C 1
ATOM 630 O O . LYS A 1 83 ? -12.058 2.001 21.721 1.00 94.38 83 LYS A O 1
ATOM 635 N N . TRP A 1 84 ? -10.922 0.279 22.609 1.00 96.19 84 TRP A N 1
ATOM 636 C CA . TRP A 1 84 ? -9.619 0.929 22.499 1.00 96.19 84 TRP A CA 1
ATOM 637 C C . TRP A 1 84 ? -9.236 1.189 21.036 1.00 96.19 84 TRP A C 1
ATOM 639 O O . TRP A 1 84 ? -8.820 2.299 20.710 1.00 96.19 84 TRP A O 1
ATOM 649 N N . LEU A 1 85 ? -9.447 0.210 20.146 1.00 94.81 85 LEU A N 1
ATOM 650 C CA . LEU A 1 85 ? -9.207 0.363 18.707 1.00 94.81 85 LEU A CA 1
ATOM 651 C C . LEU A 1 85 ? -10.073 1.463 18.084 1.00 94.81 85 LEU A C 1
ATOM 653 O O . LEU A 1 85 ? -9.576 2.218 17.257 1.00 94.81 85 LEU A O 1
ATOM 657 N N . GLN A 1 86 ? -11.340 1.584 18.492 1.00 93.81 86 GLN A N 1
ATOM 658 C CA . GLN A 1 86 ? -12.213 2.682 18.062 1.00 93.81 86 GLN A CA 1
ATOM 659 C C . GLN A 1 86 ? -11.686 4.042 18.533 1.00 93.81 86 GLN A C 1
ATOM 661 O O . GLN A 1 86 ? -11.619 4.981 17.744 1.00 93.81 86 GLN A O 1
ATOM 666 N N . ALA A 1 87 ? -11.279 4.146 19.801 1.00 95.69 87 ALA A N 1
ATOM 667 C CA . ALA A 1 87 ? -10.771 5.392 20.376 1.00 95.69 87 ALA A CA 1
ATOM 668 C C . ALA A 1 87 ? -9.399 5.801 19.808 1.00 95.69 87 ALA A C 1
ATOM 670 O O . ALA A 1 87 ? -9.110 6.988 19.680 1.00 95.69 87 ALA A O 1
ATOM 671 N N . SER A 1 88 ? -8.562 4.823 19.452 1.00 96.12 88 SER A N 1
ATOM 672 C CA . SER A 1 88 ? -7.172 5.028 19.020 1.00 96.12 88 SER A CA 1
ATOM 673 C C . SER A 1 88 ? -6.949 4.731 17.534 1.00 96.12 88 SER A C 1
ATOM 675 O O . SER A 1 88 ? -5.810 4.528 17.118 1.00 96.12 88 SER A O 1
ATOM 677 N N . GLU A 1 89 ? -8.007 4.708 16.716 1.00 94.00 89 GLU A N 1
ATOM 678 C CA . GLU A 1 89 ? -7.957 4.261 15.315 1.00 94.00 89 GLU A CA 1
ATOM 679 C C . GLU A 1 89 ? -6.839 4.953 14.516 1.00 94.00 89 GLU A C 1
ATOM 681 O O . GLU A 1 89 ? -6.044 4.293 13.847 1.00 94.00 89 GLU A O 1
ATOM 686 N N . GLN A 1 90 ? -6.740 6.286 14.609 1.00 94.25 90 GLN A N 1
ATOM 687 C CA . GLN A 1 90 ? -5.712 7.048 13.890 1.00 94.25 90 GLN A CA 1
ATOM 688 C C . GLN A 1 90 ? -4.299 6.720 14.380 1.00 94.25 90 GLN A C 1
ATOM 690 O O . GLN A 1 90 ? -3.399 6.559 13.562 1.00 94.25 90 GLN A O 1
ATOM 695 N N . THR A 1 91 ? -4.107 6.562 15.690 1.00 96.06 91 THR A N 1
ATOM 696 C CA . THR A 1 91 ? -2.815 6.177 16.272 1.00 96.06 91 THR A CA 1
ATOM 697 C C . THR A 1 91 ? -2.369 4.812 15.762 1.00 96.06 91 THR A C 1
ATOM 699 O O . THR A 1 91 ? -1.207 4.640 15.404 1.00 96.06 91 THR A O 1
ATOM 702 N N . VAL A 1 92 ? -3.294 3.854 15.662 1.00 96.56 92 VAL A N 1
ATOM 703 C CA . VAL A 1 92 ? -3.005 2.519 15.121 1.00 96.56 92 VAL A CA 1
ATOM 704 C C . VAL A 1 92 ? -2.635 2.606 13.640 1.00 96.56 92 VAL A C 1
ATOM 706 O O . VAL A 1 92 ? -1.631 2.023 13.236 1.00 96.56 92 VAL A O 1
ATOM 709 N N . ILE A 1 93 ? -3.382 3.378 12.840 1.00 96.25 93 ILE A N 1
ATOM 710 C CA . ILE A 1 93 ? -3.064 3.610 11.420 1.00 96.25 93 ILE A CA 1
ATOM 711 C C . ILE A 1 93 ? -1.650 4.187 11.268 1.00 96.25 93 ILE A C 1
ATOM 713 O O . ILE A 1 93 ? -0.857 3.655 10.491 1.00 96.25 93 ILE A O 1
ATOM 717 N N . TYR A 1 94 ? -1.309 5.228 12.032 1.00 96.62 94 TYR A N 1
ATOM 718 C CA . TYR A 1 94 ? 0.030 5.815 11.997 1.00 96.62 94 TYR A CA 1
ATOM 719 C C . TYR A 1 94 ? 1.109 4.842 12.472 1.00 96.62 94 TYR A C 1
ATOM 721 O O . TYR A 1 94 ? 2.178 4.799 11.874 1.00 96.62 94 TYR A O 1
ATOM 729 N N . GLY A 1 95 ? 0.825 4.011 13.477 1.00 97.62 95 GLY A N 1
ATOM 730 C CA . GLY A 1 95 ? 1.737 2.956 13.920 1.00 97.62 95 GLY A CA 1
ATOM 731 C C . GLY A 1 95 ? 2.094 1.982 12.793 1.00 97.62 95 GLY A C 1
ATOM 732 O O . GLY A 1 95 ? 3.273 1.718 12.554 1.00 97.62 95 GLY A O 1
ATOM 733 N N . PHE A 1 96 ? 1.095 1.512 12.039 1.00 97.00 96 PHE A N 1
ATOM 734 C CA . PHE A 1 96 ? 1.325 0.658 10.869 1.00 97.00 96 PHE A CA 1
ATOM 735 C C . PHE A 1 96 ? 2.081 1.380 9.753 1.00 97.00 96 PHE A C 1
ATOM 737 O O . PHE A 1 96 ? 2.977 0.796 9.146 1.00 97.00 96 PHE A O 1
ATOM 744 N N . TRP A 1 97 ? 1.769 2.650 9.493 1.00 97.19 97 TRP A N 1
ATOM 745 C CA . TRP A 1 97 ? 2.507 3.440 8.508 1.00 97.19 97 TRP A CA 1
ATOM 746 C C . TRP A 1 97 ? 3.972 3.626 8.890 1.00 97.19 97 TRP A C 1
ATOM 748 O O . TRP A 1 97 ? 4.839 3.430 8.043 1.00 97.19 97 TRP A O 1
ATOM 758 N N . CYS A 1 98 ? 4.270 3.931 10.152 1.00 97.88 98 CYS A N 1
ATOM 759 C CA . CYS A 1 98 ? 5.643 4.003 10.644 1.00 97.88 98 CYS A CA 1
ATOM 760 C C . CYS A 1 98 ? 6.364 2.664 10.466 1.00 97.88 98 CYS A C 1
ATOM 762 O O . CYS A 1 98 ? 7.494 2.643 9.985 1.00 97.88 98 CYS A O 1
ATOM 764 N N . LEU A 1 99 ? 5.703 1.544 10.778 1.00 97.44 99 LEU A N 1
ATOM 765 C CA . LEU A 1 99 ? 6.267 0.210 10.569 1.00 97.44 99 LEU A CA 1
ATOM 766 C C . LEU A 1 99 ? 6.574 -0.047 9.087 1.00 97.44 99 LEU A C 1
ATOM 768 O O . LEU A 1 99 ? 7.652 -0.544 8.766 1.00 97.44 99 LEU A O 1
ATOM 772 N N . PHE A 1 100 ? 5.677 0.343 8.177 1.00 97.25 100 PHE A N 1
ATOM 773 C CA . PHE A 1 100 ? 5.911 0.237 6.734 1.00 97.25 100 PHE A CA 1
ATOM 774 C C . PHE A 1 100 ? 7.083 1.103 6.281 1.00 97.25 100 PHE A C 1
ATOM 776 O O . PHE A 1 100 ? 7.929 0.625 5.531 1.00 97.25 100 PHE A O 1
ATOM 783 N N . VAL A 1 101 ? 7.179 2.347 6.755 1.00 97.75 101 VAL A N 1
ATOM 784 C CA . VAL A 1 101 ? 8.302 3.241 6.434 1.00 97.75 101 VAL A CA 1
ATOM 785 C C . VAL A 1 101 ? 9.623 2.666 6.942 1.00 97.75 101 VAL A C 1
ATOM 787 O O . VAL A 1 101 ? 10.604 2.671 6.200 1.00 97.75 101 VAL A O 1
ATOM 790 N N . ILE A 1 102 ? 9.662 2.125 8.161 1.00 98.00 102 ILE A N 1
ATOM 791 C CA . ILE A 1 102 ? 10.859 1.474 8.716 1.00 98.00 102 ILE A CA 1
ATOM 792 C C . ILE A 1 102 ? 11.235 0.251 7.873 1.00 98.00 102 ILE A C 1
ATOM 794 O O . ILE A 1 102 ? 12.384 0.122 7.451 1.00 98.00 102 ILE A O 1
ATOM 798 N N . GLY A 1 103 ? 10.264 -0.614 7.567 1.00 96.38 103 GLY A N 1
ATOM 799 C CA . GLY A 1 103 ? 10.475 -1.790 6.726 1.00 96.38 103 GLY A CA 1
ATOM 800 C C . GLY A 1 103 ? 11.000 -1.426 5.336 1.00 96.38 103 GLY A C 1
ATOM 801 O O . GLY A 1 103 ? 11.968 -2.023 4.871 1.00 96.38 103 GLY A O 1
ATOM 802 N N . LEU A 1 104 ? 10.430 -0.398 4.702 1.00 96.19 104 LEU A N 1
ATOM 803 C CA . LEU A 1 104 ? 10.899 0.129 3.420 1.00 96.19 104 LEU A CA 1
ATOM 804 C C . LEU A 1 104 ? 12.306 0.722 3.525 1.00 96.19 104 LEU A C 1
ATOM 806 O O . LEU A 1 104 ? 13.133 0.466 2.657 1.00 96.19 104 LEU A O 1
ATOM 810 N N . SER A 1 105 ? 12.608 1.453 4.596 1.00 96.88 105 SER A N 1
ATOM 811 C CA . SER A 1 105 ? 13.926 2.070 4.802 1.00 96.88 105 SER A CA 1
ATOM 812 C C . SER A 1 105 ? 15.042 1.031 4.939 1.00 96.88 105 SER A C 1
ATOM 81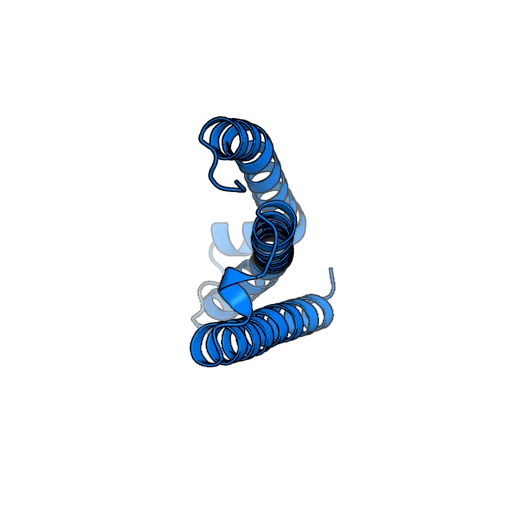4 O O . SER A 1 105 ? 16.178 1.298 4.557 1.00 96.88 105 SER A O 1
ATOM 816 N N . ILE A 1 106 ? 14.725 -0.164 5.446 1.00 96.56 106 ILE A N 1
ATOM 817 C CA . ILE A 1 106 ? 15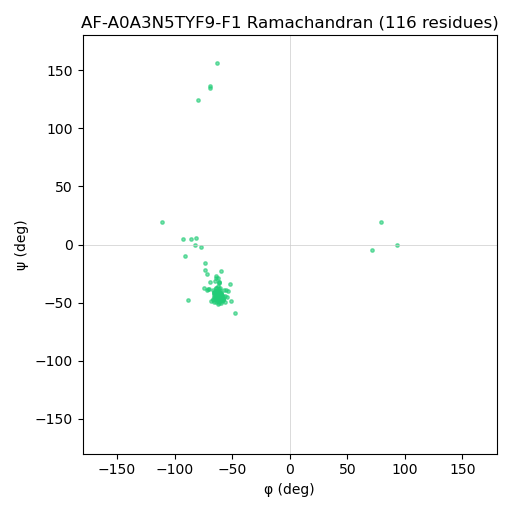.673 -1.278 5.576 1.00 96.56 106 ILE A CA 1
ATOM 818 C C . ILE A 1 106 ? 15.699 -2.131 4.301 1.00 96.56 106 ILE A C 1
ATOM 820 O O . ILE A 1 106 ? 16.768 -2.449 3.779 1.00 96.56 106 ILE A O 1
ATOM 824 N N . GLY A 1 107 ? 14.528 -2.507 3.787 1.00 94.94 107 GLY A N 1
ATOM 825 C CA . GLY A 1 107 ? 14.395 -3.436 2.667 1.00 94.94 107 GLY A CA 1
ATOM 826 C C . GLY A 1 107 ? 14.764 -2.823 1.319 1.00 94.94 107 GLY A C 1
ATOM 827 O O . GLY A 1 107 ? 15.394 -3.490 0.498 1.00 94.94 107 GLY A O 1
ATOM 828 N N . LEU A 1 108 ? 14.429 -1.549 1.090 1.00 94.69 108 LEU A N 1
ATOM 829 C CA . LEU A 1 108 ? 14.646 -0.895 -0.201 1.00 94.69 108 LEU A CA 1
ATOM 830 C C . LEU A 1 108 ? 16.137 -0.798 -0.569 1.00 94.69 108 LEU A C 1
ATOM 832 O O . LEU A 1 108 ? 16.486 -1.211 -1.676 1.00 94.69 108 LEU A O 1
ATOM 836 N N . PRO A 1 109 ? 17.051 -0.356 0.320 1.00 95.31 109 PRO A N 1
ATOM 837 C CA . PRO A 1 109 ? 18.478 -0.345 0.007 1.00 95.31 109 PRO A CA 1
ATOM 838 C C . PRO A 1 109 ? 19.042 -1.737 -0.295 1.00 95.31 109 PRO A C 1
ATOM 840 O O . PRO A 1 109 ? 19.894 -1.874 -1.173 1.00 95.31 109 PRO A O 1
ATOM 843 N N . VAL A 1 110 ? 18.574 -2.773 0.409 1.00 95.88 110 VAL A N 1
ATOM 844 C CA . VAL A 1 110 ? 19.004 -4.162 0.177 1.00 95.88 110 VAL A CA 1
ATOM 845 C C . VAL A 1 110 ? 18.530 -4.646 -1.193 1.00 95.88 110 VAL A C 1
ATOM 847 O O . VAL A 1 110 ? 19.347 -5.136 -1.973 1.00 95.88 110 VAL A O 1
ATOM 850 N N . ALA A 1 111 ? 17.254 -4.437 -1.527 1.00 93.75 111 ALA A N 1
ATOM 851 C CA . ALA A 1 111 ? 16.685 -4.811 -2.822 1.00 93.75 111 ALA A CA 1
ATOM 852 C C . ALA A 1 111 ? 17.394 -4.104 -3.990 1.00 93.75 111 ALA A C 1
ATOM 854 O O . ALA A 1 111 ? 17.717 -4.730 -5.002 1.00 93.75 111 ALA A O 1
ATOM 855 N N . VAL A 1 112 ? 17.704 -2.811 -3.836 1.00 94.12 112 VAL A N 1
ATOM 856 C CA . VAL A 1 112 ? 18.464 -2.042 -4.834 1.00 94.12 112 VAL A CA 1
ATOM 857 C C . VAL A 1 112 ? 19.884 -2.596 -4.994 1.00 94.12 112 VAL A C 1
ATOM 859 O O . VAL A 1 112 ? 20.327 -2.814 -6.124 1.00 94.12 112 VAL A O 1
ATOM 862 N N . LYS A 1 113 ? 20.589 -2.890 -3.892 1.00 93.69 113 LYS A N 1
ATOM 863 C CA . LYS A 1 113 ? 21.946 -3.472 -3.933 1.00 93.69 113 LYS A CA 1
ATOM 864 C C . LYS A 1 113 ? 21.979 -4.850 -4.596 1.00 93.69 113 LYS A C 1
ATOM 866 O O . LYS A 1 113 ? 22.918 -5.137 -5.332 1.00 93.69 113 LYS A O 1
ATOM 871 N N . GLN A 1 114 ? 20.955 -5.671 -4.376 1.00 92.69 114 GLN A N 1
ATOM 872 C CA . GLN A 1 114 ? 20.816 -6.998 -4.987 1.00 92.69 114 GLN A CA 1
ATOM 873 C C . GLN A 1 114 ? 20.364 -6.954 -6.455 1.00 92.69 114 GLN A C 1
ATOM 875 O O . GLN A 1 114 ? 20.265 -7.995 -7.096 1.00 92.69 114 GLN A O 1
ATOM 880 N N . GLY A 1 115 ? 20.113 -5.764 -7.009 1.00 88.69 115 GLY A N 1
ATOM 881 C CA . GLY A 1 115 ? 19.750 -5.604 -8.414 1.00 88.69 115 GLY A CA 1
ATOM 882 C C . GLY A 1 115 ? 18.291 -5.925 -8.726 1.00 88.69 115 GLY A C 1
ATOM 883 O O . GLY A 1 115 ? 17.968 -6.127 -9.889 1.00 88.69 115 GLY A O 1
ATOM 884 N N . PHE A 1 116 ? 17.391 -5.924 -7.736 1.00 88.44 116 PHE A N 1
ATOM 885 C CA . PHE A 1 116 ? 15.961 -6.177 -7.961 1.00 88.44 116 PHE A CA 1
ATOM 886 C C . PHE A 1 116 ? 15.361 -5.242 -9.030 1.00 88.44 116 PHE A C 1
ATOM 888 O O . PHE A 1 116 ? 14.589 -5.669 -9.891 1.00 88.44 116 PHE A O 1
ATOM 895 N N . PHE A 1 117 ? 15.779 -3.973 -9.004 1.00 87.31 117 PHE A N 1
ATOM 896 C CA . PHE A 1 117 ? 15.353 -2.923 -9.934 1.00 87.31 117 PHE A CA 1
ATOM 897 C C . PHE A 1 117 ? 16.263 -2.754 -11.160 1.00 87.31 117 PHE A C 1
ATOM 899 O O . PHE A 1 117 ? 16.043 -1.817 -11.920 1.00 87.31 117 PHE A O 1
ATOM 906 N N . LYS A 1 118 ? 17.282 -3.604 -11.338 1.00 79.06 118 LYS A N 1
ATOM 907 C CA . LYS A 1 118 ? 18.119 -3.618 -12.547 1.00 79.06 118 LYS A CA 1
ATOM 908 C C . LYS A 1 118 ? 17.493 -4.468 -13.649 1.00 79.06 118 LYS A C 1
ATOM 910 O O . LYS A 1 118 ? 16.629 -5.322 -13.330 1.00 79.06 118 LYS A O 1
#

Sequence (118 aa):
MNIKICLIIIASTFGLMIAGAVIVNILESNGTLKTLSPEGIAAIKWTYFILFCIMGFCLVPVVIRYFIFAQIKIGNGGHSLIKWLQASEQTVIYGFWCLFVIGLSIGLPVAVKQGFFK

Solvent-accessible surface area (backbone atoms only — not comparable to full-atom values): 6382 Å² total; per-residue (Å²): 134,62,62,68,58,30,51,50,48,35,53,49,38,52,49,50,52,52,54,49,49,53,51,51,51,53,34,48,75,70,53,53,53,78,71,51,52,69,67,54,55,21,51,51,51,49,50,52,50,50,40,50,49,57,29,54,67,37,42,50,58,50,51,53,52,49,49,54,50,52,39,40,74,76,64,45,50,80,39,68,68,51,45,48,46,67,77,38,42,69,60,53,44,50,52,54,50,52,51,50,52,52,51,44,67,58,47,48,60,52,40,55,73,72,41,72,52,96